Protein AF-A0A7C5QXK1-F1 (afdb_monomer)

Secondary structure (DSSP, 8-state):
-------EEEE-TTSS-EEEEEEEEEEEEETTEEEEEETTTTEEEEESSHHHHHHHHHHHHHHHHHHHHHTT-HHHHHHHTT-EEETTTTEEEPPPHHHHHHH-HHHHHHHHH--EEEEEEEEEE--

Nearest PDB structures (foldseek):
  3k6q-assembly2_D  TM=8.495E-01  e=2.360E-01  Syntrophomonas wolfei subsp. wolfei str. Goettingen G311
  2yzt-assembly1_A-2  TM=7.153E-01  e=4.498E+00  Thermus thermophilus HB8

Mean predicted aligned error: 6.18 Å

Radius of gyration: 14.65 Å; Cα contacts (8 Å, |Δi|>4): 224; chains: 1; bounding box: 37×25×41 Å

Foldseek 3Di:
DDPQPWWKKAADPLLQKIKIWFQKWKWFDDPQKIWTAGLLLRFIAIDNDPVRRVVRRLVVVQVVSVVCSVVVNVVVSSVVSQWDQDPVPNMTTHDGPVVSCVVDPVSVCCVPPTDIDMDGDIHIRHD

pLDDT: mean 84.32, std 12.96, range [32.75, 97.69]

Structure (mmCIF, N/CA/C/O backbone):
data_AF-A0A7C5QXK1-F1
#
_entry.id   AF-A0A7C5QXK1-F1
#
loop_
_atom_site.group_PDB
_atom_site.id
_atom_site.type_symbol
_atom_site.label_atom_id
_atom_site.label_alt_id
_atom_site.label_comp_id
_atom_site.label_asym_id
_atom_site.label_entity_id
_atom_site.label_seq_id
_atom_site.pdbx_PDB_ins_code
_atom_site.Cartn_x
_atom_site.Cartn_y
_atom_site.Cartn_z
_atom_site.occupancy
_atom_site.B_iso_or_equiv
_atom_site.auth_seq_id
_atom_site.auth_comp_id
_atom_site.auth_asym_id
_atom_site.auth_atom_id
_atom_site.pdbx_PDB_model_num
ATOM 1 N N . MET A 1 1 ? 18.975 12.950 1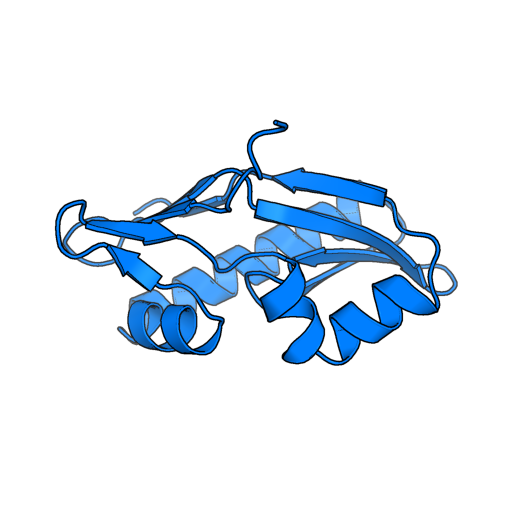1.756 1.00 33.84 1 MET A N 1
ATOM 2 C CA . MET A 1 1 ? 17.856 12.014 12.005 1.00 33.84 1 MET A CA 1
ATOM 3 C C . MET A 1 1 ? 16.851 12.197 10.869 1.00 33.84 1 MET A C 1
ATOM 5 O O . MET A 1 1 ? 16.187 13.223 10.832 1.00 33.84 1 MET A O 1
ATOM 9 N N . ARG A 1 2 ? 16.831 11.320 9.854 1.00 32.75 2 ARG A N 1
ATOM 10 C CA . ARG A 1 2 ? 15.858 11.445 8.750 1.00 32.75 2 ARG A CA 1
ATOM 11 C C . ARG A 1 2 ? 14.501 10.961 9.273 1.00 32.75 2 ARG A C 1
ATOM 13 O O . ARG A 1 2 ? 14.465 9.855 9.811 1.00 32.75 2 ARG A O 1
ATOM 20 N N . PRO A 1 3 ? 13.410 11.736 9.170 1.00 38.06 3 PRO A N 1
ATOM 21 C CA . PRO A 1 3 ? 12.104 11.236 9.557 1.00 38.06 3 PRO A CA 1
ATOM 22 C C . PRO A 1 3 ? 11.768 10.074 8.620 1.00 38.06 3 PRO A C 1
ATOM 24 O O . PRO A 1 3 ? 11.613 10.255 7.415 1.00 38.06 3 PRO A O 1
ATOM 27 N N . THR A 1 4 ? 11.708 8.859 9.159 1.00 47.50 4 THR A N 1
ATOM 28 C CA . THR A 1 4 ? 11.075 7.721 8.489 1.00 47.50 4 THR A CA 1
ATOM 29 C C . THR A 1 4 ? 9.655 8.145 8.140 1.00 47.50 4 THR A C 1
ATOM 31 O O . THR A 1 4 ? 8.812 8.243 9.032 1.00 47.50 4 THR A O 1
ATOM 34 N N . LEU A 1 5 ? 9.403 8.456 6.867 1.00 51.34 5 LEU A N 1
ATOM 35 C CA . LEU A 1 5 ? 8.061 8.676 6.341 1.00 51.34 5 LEU A CA 1
ATOM 36 C C . LEU A 1 5 ? 7.277 7.380 6.546 1.00 51.34 5 LEU A C 1
ATOM 38 O O . LEU A 1 5 ? 7.456 6.407 5.817 1.00 51.34 5 LEU A O 1
ATOM 42 N N . LYS A 1 6 ? 6.472 7.352 7.608 1.00 71.56 6 LYS A N 1
ATOM 43 C CA . LYS A 1 6 ? 5.549 6.257 7.886 1.00 71.56 6 LYS A CA 1
ATOM 44 C C . LYS A 1 6 ? 4.309 6.482 7.036 1.00 71.56 6 LYS A C 1
ATOM 46 O O . LYS A 1 6 ? 3.704 7.553 7.123 1.00 71.56 6 LYS A O 1
ATOM 51 N N . ALA A 1 7 ? 3.937 5.479 6.243 1.00 83.69 7 ALA A N 1
ATOM 52 C CA . ALA A 1 7 ? 2.646 5.468 5.575 1.00 83.69 7 ALA A CA 1
ATOM 53 C C . ALA A 1 7 ? 1.550 5.645 6.632 1.00 83.69 7 ALA A C 1
ATOM 55 O O . ALA A 1 7 ? 1.619 5.078 7.732 1.00 83.69 7 ALA A O 1
ATOM 56 N N . SER A 1 8 ? 0.580 6.502 6.341 1.00 86.81 8 SER A N 1
ATOM 57 C CA . SER A 1 8 ? -0.435 6.865 7.321 1.00 86.81 8 SER A CA 1
ATOM 58 C C . SER A 1 8 ? -1.751 7.161 6.637 1.00 86.81 8 SER A C 1
ATOM 60 O O . SER A 1 8 ? -1.743 7.695 5.537 1.00 86.81 8 SER A O 1
ATOM 62 N N . GLY A 1 9 ? -2.870 6.863 7.284 1.00 87.12 9 GLY A N 1
ATOM 63 C CA . GLY A 1 9 ? -4.173 7.151 6.705 1.00 87.12 9 GLY A CA 1
ATOM 64 C C . GLY A 1 9 ? -5.274 7.346 7.723 1.00 87.12 9 GLY A C 1
ATOM 65 O O . GLY A 1 9 ? -5.087 7.153 8.925 1.00 87.12 9 GLY A O 1
ATOM 66 N N . ASN A 1 10 ? -6.426 7.770 7.235 1.00 86.56 10 ASN A N 1
ATOM 67 C CA . ASN A 1 10 ? -7.655 7.909 7.993 1.00 86.56 10 ASN A CA 1
ATOM 68 C C . ASN A 1 10 ? -8.796 7.212 7.250 1.00 86.56 10 ASN A C 1
ATOM 70 O O . ASN A 1 10 ? -8.782 7.086 6.029 1.00 86.56 10 ASN A O 1
ATOM 74 N N . ILE A 1 11 ? -9.775 6.754 8.022 1.00 83.62 11 ILE A N 1
ATOM 75 C CA . ILE A 1 11 ? -11.037 6.221 7.515 1.00 83.62 11 ILE A CA 1
ATOM 76 C C . ILE A 1 11 ? -12.128 7.057 8.180 1.00 83.62 11 ILE A C 1
ATOM 78 O O . ILE A 1 11 ? -12.109 7.234 9.405 1.00 83.62 11 ILE A O 1
ATOM 82 N N . 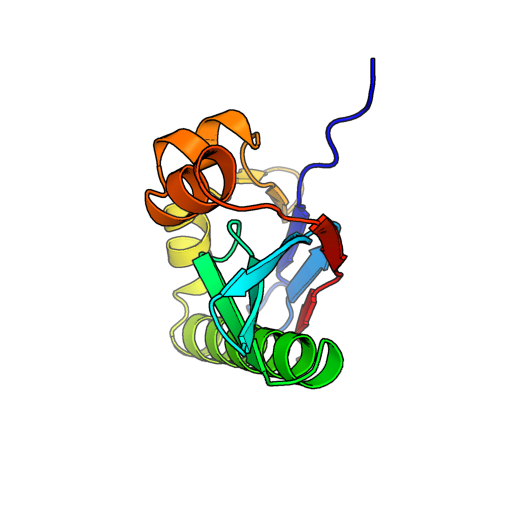GLN A 1 12 ? -13.041 7.623 7.392 1.00 78.62 12 GLN A N 1
ATOM 83 C CA . GLN A 1 12 ? -14.134 8.427 7.939 1.00 78.62 12 GLN A CA 1
ATOM 84 C C . GLN A 1 12 ? -15.151 7.567 8.699 1.00 78.62 12 GLN A C 1
ATOM 86 O O . GLN A 1 12 ? -15.290 6.364 8.471 1.00 78.62 12 GLN A O 1
ATOM 91 N N . SER A 1 13 ? -15.879 8.195 9.630 1.00 63.38 13 SER A N 1
ATOM 92 C CA . SER A 1 13 ? -16.959 7.518 10.360 1.00 63.38 13 SER A CA 1
ATOM 93 C C . SER A 1 13 ? -18.059 7.109 9.382 1.00 63.38 13 SER A C 1
ATOM 95 O O . SER A 1 13 ? -18.611 7.958 8.696 1.00 63.38 13 SER A O 1
ATOM 97 N N . GLY A 1 14 ? -18.328 5.805 9.303 1.00 64.31 14 GLY A N 1
ATOM 98 C CA . GLY A 1 14 ? -19.208 5.198 8.299 1.00 64.31 14 GLY A CA 1
ATOM 99 C C . GLY A 1 14 ? -18.484 4.208 7.385 1.00 64.31 14 GLY A C 1
ATOM 100 O O . GLY A 1 14 ? -19.117 3.285 6.897 1.00 64.31 14 GLY A O 1
ATOM 101 N N . GLY A 1 15 ? -17.158 4.330 7.236 1.00 67.50 15 GLY A N 1
ATOM 102 C CA . GLY A 1 15 ? -16.350 3.402 6.437 1.00 67.50 15 GLY A CA 1
ATOM 103 C C . GLY A 1 15 ? -16.395 3.647 4.928 1.00 67.50 15 GLY A C 1
ATOM 104 O O . GLY A 1 15 ? -15.793 2.873 4.202 1.00 67.50 15 GLY A O 1
ATOM 105 N N . ASN A 1 16 ? -17.056 4.714 4.468 1.00 74.94 16 ASN A N 1
ATOM 106 C CA . ASN A 1 16 ? -17.274 4.968 3.038 1.00 74.94 16 ASN A CA 1
ATOM 107 C C . ASN A 1 16 ? -16.138 5.760 2.377 1.00 74.94 16 ASN A C 1
ATOM 109 O O . ASN A 1 16 ? -16.045 5.780 1.164 1.00 74.94 16 ASN A O 1
ATOM 113 N N . GLN A 1 17 ? -15.272 6.416 3.154 1.00 83.25 17 GLN A N 1
ATOM 114 C CA . GLN A 1 17 ? -14.155 7.195 2.619 1.00 83.25 17 GLN A CA 1
ATOM 115 C C . GLN A 1 17 ? -12.866 6.844 3.355 1.00 83.25 17 GLN A C 1
ATOM 117 O O . GLN A 1 17 ? -12.858 6.758 4.592 1.00 83.25 17 GLN A O 1
ATOM 122 N N . ALA A 1 18 ? -11.765 6.709 2.616 1.00 86.38 18 ALA A N 1
ATOM 123 C CA . ALA A 1 18 ? -10.444 6.539 3.203 1.00 86.38 18 ALA A CA 1
ATOM 124 C C . ALA A 1 18 ? -9.364 7.307 2.442 1.00 86.38 18 ALA A C 1
ATOM 126 O O . ALA A 1 18 ? -9.361 7.356 1.216 1.00 86.38 18 ALA A O 1
ATOM 127 N N . ASN A 1 19 ? -8.428 7.892 3.186 1.00 90.56 19 ASN A N 1
ATOM 128 C CA . ASN A 1 19 ? -7.301 8.632 2.627 1.00 90.56 19 ASN A CA 1
ATOM 129 C C . ASN A 1 19 ? -6.010 8.133 3.262 1.00 90.56 19 ASN A C 1
ATOM 131 O O . ASN A 1 19 ? -5.898 8.109 4.489 1.00 90.56 19 ASN A O 1
ATOM 135 N N . PHE A 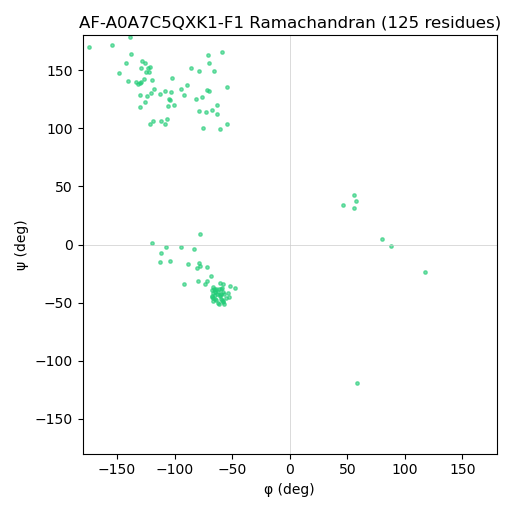1 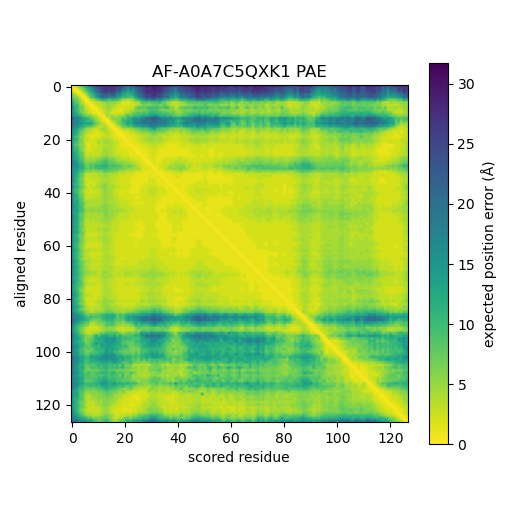20 ? -5.030 7.777 2.440 1.00 90.50 20 PHE A N 1
ATOM 136 C CA . PHE A 1 20 ? -3.705 7.365 2.869 1.00 90.50 20 PHE A CA 1
ATOM 137 C C . PHE A 1 20 ? -2.620 8.143 2.131 1.00 90.50 20 PHE A C 1
ATOM 139 O O . PHE A 1 20 ? -2.678 8.387 0.929 1.00 90.50 20 PHE A O 1
ATOM 146 N N . GLU A 1 21 ? -1.588 8.503 2.876 1.00 89.44 21 GLU A N 1
ATOM 147 C CA . GLU A 1 21 ? -0.472 9.319 2.433 1.00 89.44 21 GLU A CA 1
ATOM 148 C C . GLU A 1 21 ? 0.837 8.555 2.600 1.00 89.44 21 GLU A C 1
ATO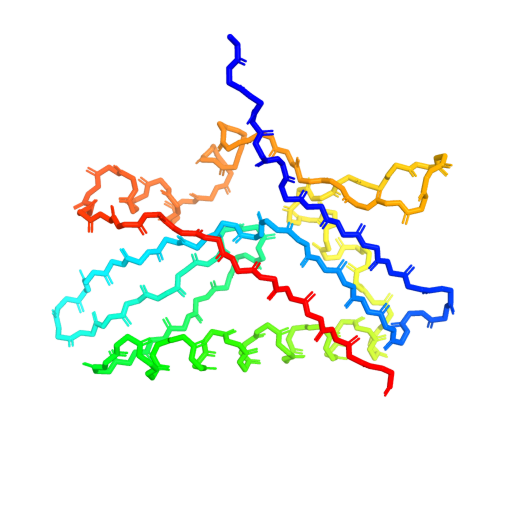M 150 O O . GLU A 1 21 ? 0.993 7.733 3.512 1.00 89.44 21 GLU A O 1
ATOM 155 N N . ASN A 1 22 ? 1.812 8.905 1.759 1.00 88.81 22 ASN A N 1
ATOM 156 C CA . ASN A 1 22 ? 3.162 8.347 1.790 1.00 88.81 22 ASN A CA 1
ATOM 157 C C . ASN A 1 22 ? 3.182 6.818 1.643 1.00 88.81 22 ASN A C 1
ATOM 159 O O . ASN A 1 22 ? 3.991 6.148 2.285 1.00 88.81 22 ASN A O 1
ATOM 163 N N . ILE A 1 23 ? 2.295 6.269 0.804 1.00 90.94 23 ILE A N 1
ATOM 164 C CA . ILE A 1 23 ? 2.275 4.841 0.485 1.00 90.94 23 ILE A CA 1
ATOM 165 C C . ILE A 1 23 ? 3.544 4.519 -0.308 1.00 90.94 23 ILE A C 1
ATOM 167 O O . ILE A 1 23 ? 3.710 5.071 -1.398 1.00 90.94 23 ILE A O 1
ATOM 171 N N . PRO A 1 24 ? 4.462 3.685 0.213 1.00 90.75 24 PRO A N 1
ATOM 172 C CA . PRO A 1 24 ? 5.670 3.323 -0.507 1.00 90.75 24 PRO A CA 1
ATOM 173 C C . PRO A 1 24 ? 5.314 2.391 -1.663 1.00 90.75 24 PRO A C 1
ATOM 175 O O . PRO A 1 24 ? 4.582 1.420 -1.472 1.00 90.75 24 PRO A O 1
ATOM 178 N N . ILE A 1 25 ? 5.864 2.692 -2.834 1.00 92.75 25 ILE A N 1
ATOM 179 C CA . ILE A 1 25 ? 5.757 1.886 -4.046 1.00 92.75 25 ILE A CA 1
ATOM 180 C C . ILE A 1 25 ? 7.165 1.486 -4.478 1.00 92.75 25 ILE A C 1
ATOM 182 O O . ILE A 1 25 ? 8.054 2.338 -4.565 1.00 92.75 25 ILE A O 1
ATOM 186 N N . PHE A 1 26 ? 7.347 0.200 -4.735 1.00 92.38 26 PHE A N 1
ATOM 187 C CA . PHE A 1 26 ? 8.548 -0.394 -5.297 1.00 92.38 26 PHE A CA 1
ATOM 188 C C . PHE A 1 26 ? 8.278 -0.631 -6.777 1.00 92.38 26 PHE A C 1
ATOM 190 O O . PHE A 1 26 ? 7.316 -1.307 -7.130 1.00 92.38 26 PHE A O 1
ATOM 197 N N . VAL A 1 27 ? 9.083 -0.002 -7.624 1.00 94.44 27 VAL A N 1
ATOM 198 C CA . VAL A 1 27 ? 9.016 -0.136 -9.075 1.00 94.44 27 VAL A CA 1
ATOM 199 C C . VAL A 1 27 ? 10.188 -0.993 -9.508 1.00 94.44 27 VAL A C 1
ATOM 201 O O . VAL A 1 27 ? 11.331 -0.607 -9.263 1.00 94.44 27 VAL A O 1
ATOM 204 N N . LEU A 1 28 ? 9.911 -2.129 -10.130 1.00 93.81 28 LEU A N 1
ATOM 205 C CA . LEU A 1 28 ? 10.929 -3.048 -10.627 1.00 93.81 28 LEU A CA 1
ATOM 206 C C . LEU A 1 28 ? 10.551 -3.569 -12.015 1.00 93.81 28 LEU A C 1
ATOM 208 O O . LEU A 1 28 ? 9.404 -3.441 -12.446 1.00 93.81 28 LEU A O 1
ATOM 212 N N . GLN A 1 29 ? 11.535 -4.132 -12.708 1.00 93.12 29 GLN A N 1
ATOM 213 C CA . GLN A 1 29 ? 11.354 -4.796 -13.991 1.00 93.12 29 GLN A CA 1
ATOM 214 C C . GLN A 1 29 ? 11.416 -6.310 -13.769 1.00 93.12 29 GLN A C 1
ATOM 216 O O . GLN A 1 29 ? 12.418 -6.814 -13.268 1.00 93.12 29 GLN A O 1
ATOM 221 N N . GLU A 1 30 ? 10.378 -7.032 -14.184 1.00 88.44 30 GLU A N 1
ATOM 222 C CA . GLU A 1 30 ? 10.363 -8.496 -14.218 1.00 88.44 30 GLU A CA 1
ATOM 223 C C . GLU A 1 30 ? 10.160 -8.951 -15.669 1.00 88.44 30 GLU A C 1
ATOM 225 O O . GLU A 1 30 ? 9.084 -8.807 -16.256 1.00 88.44 30 GLU A O 1
ATOM 230 N N . GLY A 1 31 ? 11.227 -9.454 -16.297 1.00 89.06 31 GLY A N 1
ATOM 231 C CA . GLY A 1 31 ? 11.223 -9.767 -17.727 1.00 89.06 31 GLY A CA 1
ATOM 232 C C . GLY A 1 31 ? 10.890 -8.533 -18.574 1.00 89.06 31 GLY A C 1
ATOM 233 O O . GLY A 1 31 ? 11.596 -7.527 -18.525 1.00 89.06 31 GLY A O 1
ATOM 234 N N . ASN A 1 32 ? 9.795 -8.595 -19.335 1.00 91.12 32 ASN A N 1
ATOM 235 C CA . ASN A 1 32 ? 9.328 -7.484 -20.177 1.00 91.12 32 ASN A CA 1
ATOM 236 C C . ASN A 1 32 ? 8.279 -6.590 -19.491 1.00 91.12 32 ASN A C 1
ATOM 238 O O . ASN A 1 32 ? 7.847 -5.609 -20.092 1.00 91.12 32 ASN A O 1
ATOM 242 N N . ALA A 1 33 ? 7.872 -6.907 -18.259 1.00 94.81 33 ALA A N 1
ATOM 243 C CA . ALA A 1 33 ? 6.852 -6.163 -17.533 1.00 94.81 33 ALA A CA 1
ATOM 244 C C . ALA A 1 33 ? 7.466 -5.243 -16.472 1.00 94.81 33 ALA A C 1
ATOM 246 O O . ALA A 1 33 ? 8.428 -5.592 -15.786 1.00 94.81 33 ALA A O 1
ATOM 247 N N . ILE A 1 34 ? 6.855 -4.074 -16.307 1.00 96.38 34 ILE A N 1
ATOM 248 C CA . ILE A 1 34 ? 7.112 -3.164 -15.196 1.00 96.38 34 ILE A CA 1
ATOM 249 C C . ILE A 1 34 ? 6.118 -3.497 -14.091 1.00 96.38 34 ILE A C 1
ATOM 251 O O . ILE A 1 34 ? 4.911 -3.525 -14.333 1.00 96.38 34 ILE A O 1
ATOM 255 N N . ILE A 1 35 ? 6.619 -3.699 -12.875 1.00 96.25 35 ILE A N 1
ATOM 256 C CA . ILE A 1 35 ? 5.819 -3.995 -11.689 1.00 96.25 35 ILE A CA 1
ATOM 257 C C . ILE A 1 35 ? 5.824 -2.785 -10.762 1.00 96.25 35 ILE A C 1
ATOM 259 O O . ILE A 1 35 ? 6.867 -2.214 -10.451 1.00 96.25 35 ILE A O 1
ATOM 263 N N . TYR A 1 36 ? 4.638 -2.406 -10.302 1.00 96.81 36 TYR A N 1
ATOM 264 C CA . TYR A 1 36 ? 4.404 -1.419 -9.257 1.00 96.81 36 TYR A CA 1
ATOM 265 C C . TYR A 1 36 ? 3.851 -2.144 -8.034 1.00 96.81 36 TYR A C 1
ATOM 267 O O . TYR A 1 36 ? 2.688 -2.535 -8.018 1.00 96.81 36 TYR A O 1
ATOM 275 N N . TYR A 1 37 ? 4.661 -2.306 -6.994 1.00 94.56 37 TYR A N 1
ATOM 276 C CA . TYR A 1 37 ? 4.292 -3.051 -5.794 1.00 94.56 37 TYR A CA 1
ATOM 277 C C . TYR A 1 37 ? 4.172 -2.145 -4.566 1.00 94.56 37 TYR A C 1
ATOM 279 O O . TYR A 1 37 ? 5.080 -1.375 -4.246 1.00 94.56 37 TYR A O 1
ATOM 287 N N . SER A 1 38 ? 3.055 -2.246 -3.846 1.00 92.38 38 SER A N 1
ATOM 288 C CA . SER A 1 38 ? 2.839 -1.591 -2.560 1.00 92.38 38 SER A CA 1
ATOM 289 C C . SER A 1 38 ? 2.865 -2.613 -1.421 1.00 92.38 38 SER A C 1
ATOM 291 O O . SER A 1 38 ? 1.860 -3.283 -1.179 1.00 92.38 38 SER A O 1
ATOM 293 N N . PRO A 1 39 ? 3.949 -2.695 -0.633 1.00 89.56 39 PRO A N 1
ATOM 294 C CA . PRO A 1 39 ? 4.033 -3.683 0.439 1.00 89.56 39 PRO A CA 1
ATOM 295 C C . PRO A 1 39 ? 3.116 -3.375 1.620 1.00 89.56 39 PRO A C 1
ATOM 297 O O . PRO A 1 39 ? 2.829 -4.248 2.424 1.00 89.56 39 PRO A O 1
ATOM 300 N N . VAL A 1 40 ? 2.657 -2.127 1.766 1.00 88.38 40 VAL A N 1
ATOM 301 C CA . VAL A 1 40 ? 1.765 -1.757 2.876 1.00 88.38 40 VAL A CA 1
ATOM 302 C C . VAL A 1 40 ? 0.328 -2.208 2.638 1.00 88.38 40 VAL A C 1
ATOM 304 O O . VAL A 1 40 ? -0.447 -2.253 3.589 1.00 88.38 40 VAL A O 1
ATOM 307 N N . PHE A 1 41 ? -0.022 -2.509 1.389 1.00 91.56 41 PHE A N 1
ATOM 308 C CA . PHE A 1 41 ? -1.298 -3.116 1.026 1.00 91.56 41 PHE A CA 1
ATOM 309 C C . PHE A 1 41 ? -1.142 -4.548 0.515 1.00 91.56 41 PHE A C 1
ATOM 311 O O . PHE A 1 41 ? -2.153 -5.218 0.357 1.00 91.56 41 PHE A O 1
ATOM 318 N N . ASP A 1 42 ? 0.096 -5.016 0.317 1.00 91.38 42 ASP A N 1
ATOM 319 C CA . ASP A 1 42 ? 0.415 -6.321 -0.274 1.00 91.38 42 ASP A CA 1
ATOM 320 C C . ASP A 1 42 ? -0.236 -6.486 -1.661 1.00 91.38 42 ASP A C 1
ATOM 322 O O . ASP A 1 42 ? -0.830 -7.509 -1.985 1.00 91.38 42 ASP A O 1
ATOM 326 N N . LEU A 1 43 ? -0.172 -5.421 -2.471 1.00 94.75 43 LEU A N 1
ATOM 327 C CA . LEU A 1 43 ? -0.790 -5.343 -3.799 1.00 94.75 43 LEU A CA 1
ATOM 328 C C . LEU A 1 43 ? 0.234 -4.934 -4.848 1.00 94.75 43 LEU A C 1
ATOM 330 O O . LEU A 1 43 ? 1.064 -4.054 -4.604 1.00 94.75 43 LEU A O 1
ATOM 334 N N . SER A 1 44 ? 0.123 -5.519 -6.035 1.00 95.81 44 SER A N 1
ATOM 335 C CA . SER A 1 44 ? 0.909 -5.157 -7.208 1.00 95.81 44 SER A CA 1
ATOM 336 C C . SER A 1 44 ? 0.017 -4.779 -8.389 1.00 95.81 44 SER A C 1
ATOM 338 O O . SER A 1 44 ? -1.122 -5.225 -8.513 1.00 95.81 44 SER A O 1
ATOM 340 N N . GLY A 1 45 ? 0.555 -3.927 -9.252 1.00 96.88 45 GLY A N 1
ATOM 341 C CA . GLY A 1 45 ? 0.070 -3.681 -10.602 1.00 96.88 45 GLY A CA 1
ATOM 342 C C . GLY A 1 45 ? 1.201 -3.889 -11.595 1.00 96.88 45 GLY A C 1
ATOM 343 O O . GLY A 1 45 ? 2.374 -3.784 -11.234 1.00 96.88 45 GLY A O 1
ATOM 344 N N . TYR A 1 46 ? 0.856 -4.192 -12.838 1.00 97.00 46 TYR A N 1
ATOM 345 C CA . TYR A 1 46 ? 1.828 -4.514 -13.878 1.00 97.00 46 TYR A CA 1
ATOM 346 C C . TYR A 1 46 ? 1.416 -3.942 -15.233 1.00 97.00 46 TYR A C 1
ATOM 348 O O . TYR A 1 46 ? 0.238 -3.680 -15.479 1.00 97.00 46 TYR A O 1
ATOM 356 N N . GLY A 1 47 ? 2.395 -3.733 -16.108 1.00 96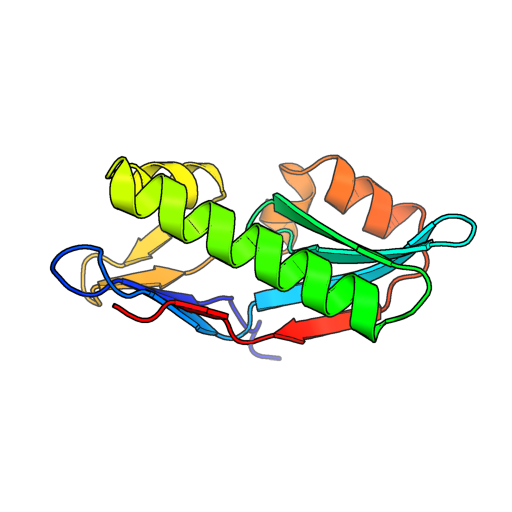.94 47 GLY A N 1
ATOM 357 C CA . GLY A 1 47 ? 2.165 -3.221 -17.454 1.00 96.94 47 GLY A CA 1
ATOM 358 C C . GLY A 1 47 ? 3.428 -3.206 -18.303 1.00 96.94 47 GLY A C 1
ATOM 359 O O . GLY A 1 47 ? 4.532 -3.399 -17.796 1.00 96.94 47 GLY A O 1
ATOM 360 N N . ASN A 1 48 ? 3.271 -2.947 -19.599 1.00 96.50 48 ASN A N 1
ATOM 361 C CA . ASN A 1 48 ? 4.402 -2.782 -20.518 1.00 96.50 48 ASN A CA 1
ATOM 362 C C . ASN A 1 48 ? 5.028 -1.384 -20.396 1.00 96.50 48 ASN A C 1
ATOM 364 O O . ASN A 1 48 ? 6.135 -1.142 -20.869 1.00 96.50 48 ASN A O 1
ATOM 368 N N . THR A 1 49 ? 4.311 -0.450 -19.765 1.00 95.94 49 THR A N 1
ATOM 369 C CA . THR A 1 49 ? 4.782 0.900 -19.451 1.00 95.94 49 THR A CA 1
ATOM 370 C C . THR A 1 49 ? 4.571 1.210 -17.972 1.00 95.94 49 THR A C 1
ATOM 372 O O . THR A 1 49 ? 3.705 0.630 -17.314 1.00 95.94 49 THR A O 1
ATOM 375 N N . GLU A 1 50 ? 5.324 2.176 -17.440 1.00 94.75 50 GLU A N 1
ATOM 376 C CA . GLU A 1 50 ? 5.131 2.628 -16.057 1.00 94.75 50 GLU A CA 1
ATOM 377 C C . GLU A 1 50 ? 3.712 3.144 -15.805 1.00 94.75 50 GLU A C 1
ATOM 379 O O . GLU A 1 50 ? 3.173 2.960 -14.716 1.00 94.75 50 GLU A O 1
ATOM 384 N N . ASN A 1 51 ? 3.098 3.777 -16.809 1.00 96.50 51 ASN A N 1
ATOM 385 C CA . ASN A 1 51 ? 1.736 4.280 -16.692 1.00 96.50 51 ASN A CA 1
ATOM 386 C C . ASN A 1 51 ? 0.730 3.128 -16.579 1.00 96.50 51 ASN A C 1
ATOM 388 O O . ASN A 1 51 ? -0.112 3.147 -15.690 1.00 96.50 51 ASN A O 1
ATOM 392 N N . GLU A 1 52 ? 0.857 2.097 -17.417 1.00 97.50 52 GLU A N 1
ATOM 393 C CA . GLU A 1 52 ? 0.010 0.899 -17.329 1.00 97.50 52 GLU A CA 1
ATOM 394 C C . GLU A 1 52 ? 0.153 0.201 -15.972 1.00 97.50 52 GLU A C 1
ATOM 396 O O . GLU A 1 52 ? -0.853 -0.084 -15.324 1.00 97.50 52 GLU A O 1
ATOM 401 N N . ALA A 1 53 ? 1.386 0.000 -15.497 1.00 97.12 53 ALA A N 1
ATOM 402 C CA . ALA A 1 53 ? 1.643 -0.630 -14.203 1.00 97.12 53 ALA A CA 1
ATOM 403 C C . ALA A 1 53 ? 1.076 0.184 -13.030 1.00 97.12 53 ALA A C 1
ATOM 405 O O . ALA A 1 53 ? 0.482 -0.368 -12.100 1.00 97.12 53 ALA A O 1
ATOM 406 N N . ARG A 1 54 ? 1.211 1.513 -13.092 1.00 96.44 54 ARG A N 1
ATOM 407 C CA . ARG A 1 54 ? 0.654 2.434 -12.099 1.00 96.44 54 ARG A CA 1
ATOM 408 C C . ARG A 1 54 ? -0.871 2.391 -12.069 1.00 96.44 54 ARG A C 1
ATOM 410 O O . ARG A 1 54 ? -1.440 2.323 -10.981 1.00 96.44 54 ARG A O 1
ATOM 417 N N . GLU A 1 55 ? -1.528 2.464 -13.224 1.00 97.19 55 GLU A N 1
ATOM 418 C CA . GLU A 1 55 ? -2.992 2.416 -13.294 1.00 97.19 55 GLU A CA 1
ATOM 419 C C . GLU A 1 55 ? -3.522 1.038 -12.881 1.00 97.19 55 GLU A C 1
ATOM 421 O O . GLU A 1 55 ? -4.475 0.961 -12.111 1.00 97.19 55 GLU A O 1
ATOM 426 N N . SER A 1 56 ? -2.841 -0.044 -13.269 1.00 97.69 56 SER A N 1
ATOM 427 C CA . SER A 1 56 ? -3.132 -1.402 -12.793 1.00 97.69 56 SER A CA 1
ATOM 428 C C . SER A 1 56 ? -3.094 -1.490 -11.260 1.00 97.69 56 SER A C 1
ATOM 430 O O . SER A 1 56 ? -4.033 -1.993 -10.638 1.00 97.69 56 SER A O 1
ATOM 432 N N . LEU A 1 57 ? -2.068 -0.909 -10.622 1.00 97.19 57 LEU A N 1
ATOM 433 C CA . LEU A 1 57 ? -1.969 -0.883 -9.161 1.00 97.19 57 LEU A CA 1
ATOM 434 C C . LEU A 1 57 ? -3.098 -0.057 -8.529 1.00 97.19 57 LEU A C 1
ATOM 436 O O . LEU A 1 57 ? -3.640 -0.449 -7.495 1.00 97.19 57 LEU A O 1
ATOM 440 N N . LYS A 1 58 ? -3.458 1.090 -9.118 1.00 95.69 58 LYS A N 1
ATOM 441 C CA . LYS A 1 58 ? -4.575 1.907 -8.621 1.00 95.69 58 LYS A CA 1
ATOM 442 C C . LYS A 1 58 ? -5.886 1.134 -8.651 1.00 95.69 58 LYS A C 1
ATOM 444 O O . LYS A 1 58 ? -6.585 1.144 -7.643 1.00 95.69 58 LYS A O 1
ATOM 449 N N . VAL A 1 59 ? -6.170 0.421 -9.742 1.00 96.25 59 VAL A N 1
ATOM 450 C CA . VAL A 1 59 ? -7.352 -0.445 -9.837 1.00 96.25 59 VAL A CA 1
ATOM 451 C C . VAL A 1 59 ? -7.332 -1.483 -8.717 1.00 96.25 59 VAL A C 1
ATOM 453 O O . VAL A 1 59 ? -8.304 -1.590 -7.977 1.00 96.25 59 VAL A O 1
ATOM 4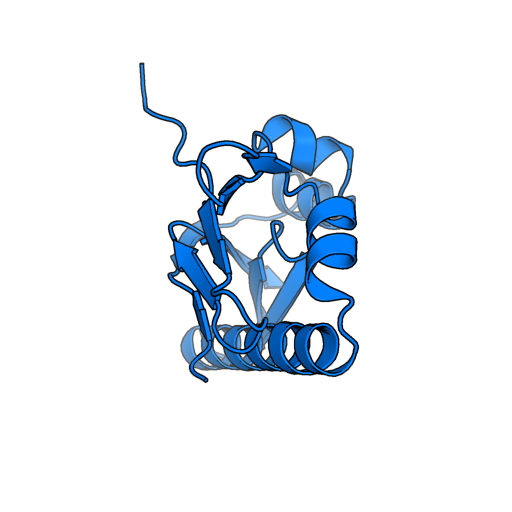56 N N . ALA A 1 60 ? -6.215 -2.187 -8.505 1.00 96.94 60 ALA A N 1
ATOM 457 C CA . ALA A 1 60 ? -6.108 -3.174 -7.426 1.00 96.94 60 ALA A CA 1
ATOM 458 C C . ALA A 1 60 ? -6.367 -2.568 -6.031 1.00 96.94 60 ALA A C 1
ATOM 460 O O . ALA A 1 60 ? -7.057 -3.167 -5.203 1.00 96.94 60 ALA A O 1
ATOM 461 N N . ILE A 1 61 ? -5.851 -1.363 -5.774 1.00 95.00 61 ILE A N 1
ATOM 462 C CA . ILE A 1 61 ? -6.082 -0.626 -4.525 1.00 95.00 61 ILE A CA 1
ATOM 463 C C . ILE A 1 61 ? -7.563 -0.242 -4.382 1.00 95.00 61 ILE A C 1
ATOM 465 O O . ILE A 1 61 ? -8.152 -0.460 -3.322 1.00 95.00 61 ILE A O 1
ATOM 469 N N . GLU A 1 62 ? -8.182 0.306 -5.427 1.00 93.69 62 GLU A N 1
ATOM 470 C CA . GLU A 1 62 ? -9.601 0.677 -5.427 1.00 93.69 62 GLU A CA 1
ATOM 471 C C . GLU A 1 62 ? -10.507 -0.536 -5.189 1.00 93.69 62 GLU A C 1
ATOM 473 O O . GLU A 1 62 ? -11.424 -0.468 -4.368 1.00 93.69 62 GLU A O 1
ATOM 478 N N . GLU A 1 63 ? -10.224 -1.665 -5.842 1.00 94.44 63 GLU A N 1
ATOM 479 C CA . GLU A 1 63 ? -10.910 -2.942 -5.626 1.00 94.44 63 GLU A CA 1
ATOM 480 C C . GLU A 1 63 ? -10.782 -3.422 -4.178 1.00 94.44 63 GLU A C 1
ATOM 482 O O . GLU A 1 63 ? -11.784 -3.774 -3.548 1.00 94.44 63 GLU A O 1
ATOM 487 N N . PHE A 1 64 ? -9.565 -3.392 -3.624 1.00 94.69 64 PHE A N 1
ATOM 488 C CA . PHE A 1 64 ? -9.301 -3.779 -2.240 1.00 94.69 64 PHE A CA 1
ATOM 489 C C . PHE A 1 64 ? -10.133 -2.951 -1.258 1.00 94.69 64 PHE A C 1
ATOM 491 O O . PHE A 1 64 ? -10.836 -3.512 -0.409 1.00 94.69 64 PHE A O 1
ATOM 498 N N . PHE A 1 65 ? -10.100 -1.622 -1.376 1.00 92.75 65 PHE A N 1
ATOM 499 C CA . PHE A 1 65 ? -10.859 -0.752 -0.482 1.00 92.75 65 PHE A CA 1
ATOM 500 C C . PHE A 1 65 ? -12.361 -0.923 -0.677 1.00 92.75 65 PHE A C 1
ATOM 502 O O . PHE A 1 65 ? -13.076 -1.113 0.305 1.00 92.75 65 PHE A O 1
ATOM 509 N N . ARG A 1 66 ? -12.846 -0.948 -1.921 1.00 90.81 66 ARG A N 1
ATOM 510 C CA . ARG A 1 66 ? -14.271 -1.131 -2.204 1.00 90.81 66 ARG A CA 1
ATOM 511 C C . ARG A 1 66 ? -14.797 -2.440 -1.622 1.00 90.81 66 ARG A C 1
ATOM 513 O O . ARG A 1 66 ? -15.812 -2.442 -0.926 1.00 90.81 66 ARG A O 1
ATOM 520 N N . TYR A 1 67 ? -14.104 -3.553 -1.858 1.00 92.69 67 TYR A N 1
ATOM 521 C CA . TYR A 1 67 ? -14.509 -4.858 -1.343 1.00 92.69 67 TYR A CA 1
ATOM 522 C C . TYR A 1 67 ? -14.519 -4.889 0.189 1.00 92.69 67 TYR A C 1
ATOM 524 O O . TYR A 1 67 ? -15.515 -5.278 0.802 1.00 92.69 67 TYR A O 1
ATOM 532 N N . THR A 1 68 ? -13.433 -4.448 0.824 1.00 92.00 68 THR A N 1
ATOM 533 C CA . THR A 1 68 ? -13.280 -4.526 2.284 1.00 92.00 68 THR A CA 1
ATOM 534 C C . THR A 1 68 ? -14.169 -3.535 3.038 1.00 92.00 68 THR A C 1
ATOM 536 O O . THR A 1 68 ? -14.648 -3.858 4.128 1.00 92.00 68 THR A O 1
ATOM 539 N N . MET A 1 69 ? -14.465 -2.364 2.467 1.00 89.88 69 MET A N 1
ATOM 540 C CA . MET A 1 69 ? -15.468 -1.433 2.996 1.00 89.88 69 MET A CA 1
ATOM 541 C C . MET A 1 69 ? -16.873 -2.030 2.896 1.00 89.88 69 MET A C 1
ATOM 543 O O . MET A 1 69 ? -17.576 -2.105 3.906 1.00 89.88 69 MET A O 1
ATOM 547 N N . ASN A 1 70 ? -17.248 -2.562 1.726 1.00 90.12 70 ASN A N 1
ATOM 548 C CA . ASN A 1 70 ? -18.554 -3.198 1.512 1.00 90.12 70 ASN A CA 1
ATOM 549 C C . ASN A 1 70 ? -18.779 -4.391 2.450 1.00 90.12 70 ASN A C 1
ATOM 551 O O . ASN A 1 70 ? -19.883 -4.602 2.954 1.00 90.12 70 ASN A O 1
ATOM 555 N N . LYS A 1 71 ? -17.727 -5.172 2.710 1.00 91.94 71 LYS A N 1
ATOM 556 C CA . LYS A 1 71 ? -17.761 -6.311 3.637 1.00 91.94 71 LYS A CA 1
ATOM 557 C C . LYS A 1 71 ? -17.568 -5.918 5.103 1.00 91.94 71 LYS A C 1
ATOM 559 O O . LYS A 1 71 ? -17.686 -6.785 5.964 1.00 91.94 71 LYS A O 1
ATOM 564 N N . LYS A 1 72 ? -17.308 -4.640 5.407 1.00 89.94 72 LYS A N 1
ATOM 565 C CA . LYS A 1 72 ? -16.985 -4.130 6.753 1.00 89.94 72 LYS A CA 1
ATOM 566 C C . LYS A 1 72 ? -15.775 -4.831 7.395 1.00 89.94 72 LYS A C 1
ATOM 568 O O . LYS A 1 72 ? -15.699 -4.953 8.615 1.00 89.94 72 LYS A O 1
ATOM 573 N N . THR A 1 73 ? -14.819 -5.271 6.579 1.00 91.56 73 THR A N 1
ATOM 574 C CA . THR A 1 73 ? -13.596 -5.975 7.000 1.00 91.56 73 THR A CA 1
ATOM 575 C C . THR A 1 73 ? -12.331 -5.126 6.879 1.00 91.56 73 THR A C 1
ATOM 577 O O . THR A 1 73 ? -11.267 -5.580 7.289 1.00 91.56 73 THR A O 1
ATOM 580 N N . LEU A 1 74 ? -12.426 -3.886 6.380 1.00 90.19 74 LEU A N 1
ATOM 581 C CA . LEU A 1 74 ? -11.262 -3.031 6.115 1.00 90.19 74 LEU A CA 1
ATOM 582 C C . LEU A 1 74 ? -10.325 -2.874 7.321 1.00 90.19 74 LEU A C 1
ATOM 584 O O . LEU A 1 74 ? -9.116 -3.006 7.170 1.00 90.19 74 LEU A O 1
ATOM 588 N N . GLU A 1 75 ? -10.849 -2.628 8.526 1.00 88.81 75 GLU A N 1
ATOM 589 C CA . GLU A 1 75 ? -9.982 -2.478 9.706 1.00 88.81 75 GLU A CA 1
ATOM 590 C C . GLU A 1 75 ? -9.230 -3.772 10.048 1.00 88.81 75 GLU A C 1
ATOM 592 O O . GLU A 1 75 ? -8.055 -3.713 10.407 1.00 88.81 75 GLU A O 1
ATOM 597 N N . ALA A 1 76 ? -9.889 -4.927 9.907 1.00 90.00 76 ALA A N 1
ATOM 598 C CA . ALA A 1 76 ? -9.286 -6.229 10.172 1.00 90.00 76 ALA A CA 1
ATOM 599 C C . ALA A 1 76 ? -8.192 -6.556 9.146 1.00 90.00 76 ALA A C 1
ATOM 601 O O . ALA A 1 76 ? -7.096 -6.955 9.538 1.00 90.00 76 ALA A O 1
ATOM 602 N N . GLU A 1 77 ? -8.447 -6.305 7.858 1.00 91.44 77 GLU A N 1
ATOM 603 C CA . GLU A 1 77 ? -7.450 -6.499 6.799 1.00 91.44 77 GLU A CA 1
ATOM 604 C C . GLU A 1 77 ? -6.258 -5.555 6.958 1.00 91.44 77 GLU A C 1
ATOM 606 O O . GLU A 1 77 ? -5.114 -5.992 6.884 1.00 91.44 77 GLU A O 1
ATOM 611 N N . LEU A 1 78 ? -6.493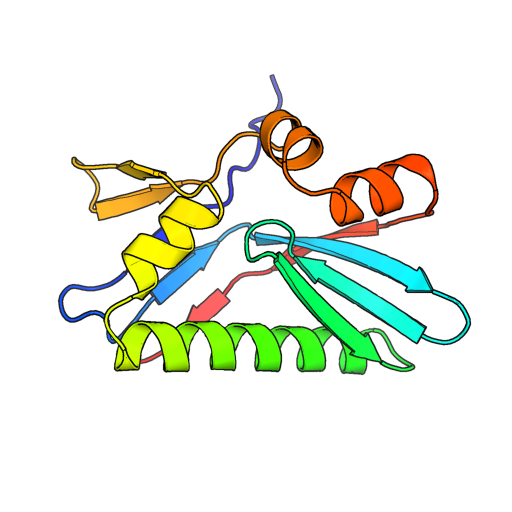 -4.277 7.266 1.00 89.81 78 LEU A N 1
ATOM 612 C CA . LEU A 1 78 ? -5.409 -3.336 7.546 1.00 89.81 78 LEU A CA 1
ATOM 613 C C . LEU A 1 78 ? -4.564 -3.798 8.740 1.00 89.81 78 LEU A C 1
ATOM 615 O O . LEU A 1 78 ? -3.339 -3.752 8.667 1.00 89.81 78 LEU A O 1
ATOM 619 N N . SER A 1 79 ? -5.182 -4.286 9.819 1.00 88.31 79 SER A N 1
ATOM 620 C CA . SER A 1 79 ? -4.439 -4.857 10.951 1.00 88.31 79 SER A CA 1
ATOM 621 C C . SER A 1 79 ? -3.657 -6.119 10.579 1.00 88.31 79 SER A C 1
ATOM 623 O O . SER A 1 79 ? -2.518 -6.257 11.021 1.00 88.31 79 SER A O 1
ATOM 625 N N . ARG A 1 80 ? -4.208 -6.997 9.729 1.00 88.06 80 ARG A N 1
ATOM 626 C CA . ARG A 1 80 ? -3.490 -8.163 9.182 1.00 88.06 80 ARG A CA 1
ATOM 627 C C . ARG A 1 80 ? -2.266 -7.742 8.363 1.00 88.06 80 ARG A C 1
ATOM 629 O O . ARG A 1 80 ? -1.219 -8.366 8.471 1.00 88.06 80 ARG A O 1
ATOM 636 N N . LEU A 1 81 ? -2.387 -6.650 7.610 1.00 87.50 81 LEU A N 1
ATOM 637 C CA . LEU A 1 81 ? -1.318 -6.018 6.829 1.00 87.50 81 LEU A CA 1
ATOM 638 C C . LEU A 1 81 ? -0.355 -5.166 7.685 1.00 87.50 81 LEU A C 1
ATOM 640 O O . LEU A 1 81 ? 0.458 -4.416 7.148 1.00 87.50 81 LEU A O 1
ATOM 644 N N . GLY A 1 82 ? -0.454 -5.224 9.017 1.00 84.88 82 GLY A N 1
ATOM 645 C CA . GLY A 1 82 ? 0.460 -4.549 9.944 1.00 84.88 82 GLY A CA 1
ATOM 646 C C . GLY A 1 82 ? 0.085 -3.111 10.320 1.00 84.88 82 GLY A C 1
ATOM 647 O O . GLY A 1 82 ? 0.757 -2.495 11.153 1.00 84.88 82 GLY A O 1
ATOM 648 N N . TRP A 1 83 ? -1.006 -2.559 9.783 1.00 88.00 83 TRP A N 1
ATOM 649 C CA . TRP A 1 83 ? -1.442 -1.213 10.145 1.00 88.00 83 TRP A CA 1
ATOM 650 C C . TRP A 1 83 ? -1.976 -1.165 11.573 1.00 88.00 83 TRP A C 1
ATOM 652 O O . TRP A 1 83 ? -2.864 -1.915 11.975 1.00 88.00 83 TRP A O 1
ATOM 662 N N . THR A 1 84 ? -1.505 -0.178 12.329 1.00 86.81 84 THR A N 1
ATOM 663 C CA . THR A 1 84 ? -1.945 0.061 13.701 1.00 86.81 84 THR A CA 1
ATOM 664 C C . THR A 1 84 ? -2.873 1.269 13.767 1.00 86.81 84 THR A C 1
ATOM 666 O O . THR A 1 84 ? -2.506 2.382 13.378 1.00 86.81 84 THR A O 1
ATOM 669 N N . LYS A 1 85 ? -4.074 1.078 14.324 1.00 85.12 85 LYS A N 1
ATOM 670 C CA . LYS A 1 85 ? -5.026 2.163 14.600 1.00 85.12 85 LYS A CA 1
ATOM 671 C C . LYS A 1 85 ? -4.633 2.918 15.872 1.00 85.12 85 LYS A C 1
ATOM 673 O O . LYS A 1 85 ? -4.707 2.399 16.986 1.00 85.12 85 LYS A O 1
ATOM 678 N N . LEU A 1 86 ? -4.274 4.191 15.735 1.00 82.81 86 LEU A N 1
ATOM 679 C CA . LEU A 1 86 ? -4.016 5.087 16.859 1.00 82.81 86 LEU A CA 1
ATOM 680 C C . LEU A 1 86 ? -5.343 5.517 17.49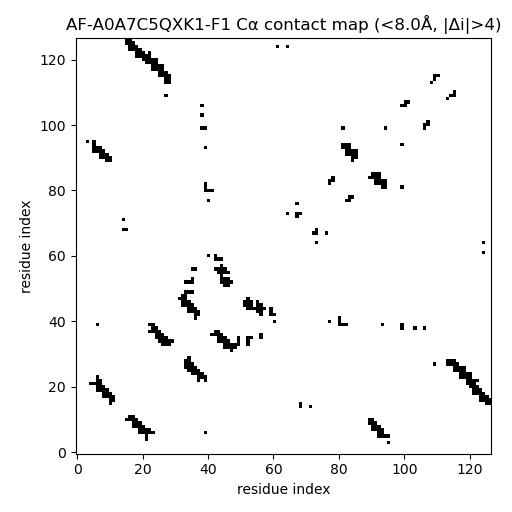4 1.00 82.81 86 LEU A C 1
ATOM 682 O O . LEU A 1 86 ? -6.004 6.444 17.015 1.00 82.81 86 LEU A O 1
ATOM 686 N N . LYS A 1 87 ? -5.702 4.871 18.613 1.00 72.38 87 LYS A N 1
ATOM 687 C CA . LYS A 1 87 ? -6.970 5.074 19.345 1.00 72.38 87 LYS A CA 1
ATOM 688 C C . LYS A 1 87 ? -7.323 6.549 19.587 1.00 72.38 87 LYS A C 1
ATOM 690 O O . LYS A 1 87 ? -8.483 6.922 19.477 1.00 72.38 87 LYS A O 1
ATOM 695 N N . ARG A 1 88 ? -6.328 7.404 19.858 1.00 70.19 88 ARG A N 1
ATOM 696 C CA . ARG A 1 88 ? -6.531 8.836 20.157 1.00 70.19 88 ARG A CA 1
ATOM 697 C C . ARG A 1 88 ? -6.728 9.734 18.931 1.00 70.19 88 ARG A C 1
ATOM 699 O O . ARG A 1 88 ? -7.223 10.840 19.088 1.00 70.19 88 ARG A O 1
ATOM 706 N N . LYS A 1 89 ? -6.309 9.307 17.733 1.00 67.00 89 LYS A N 1
ATOM 707 C CA . LYS A 1 89 ? -6.261 10.170 16.533 1.00 67.00 89 LYS A CA 1
ATOM 708 C C . LYS A 1 89 ? -7.135 9.685 15.373 1.00 67.00 89 LYS A C 1
ATOM 710 O O . LYS A 1 89 ? -7.095 10.306 14.319 1.00 67.00 89 LYS A O 1
ATOM 715 N N . LYS A 1 90 ? -7.875 8.573 15.532 1.00 73.12 90 LYS A N 1
ATOM 716 C CA . LYS A 1 90 ? -8.603 7.889 14.436 1.00 73.12 90 LYS A CA 1
ATOM 717 C C . LYS A 1 90 ? -7.733 7.710 13.173 1.00 73.12 90 LYS A C 1
ATOM 719 O O . LYS A 1 90 ? -8.216 7.794 12.050 1.00 73.12 90 LYS A O 1
ATOM 724 N N . LYS A 1 91 ? -6.429 7.499 13.374 1.00 82.25 91 LYS A N 1
ATOM 725 C CA . LYS A 1 91 ? -5.411 7.466 12.320 1.00 82.25 91 LYS A CA 1
ATOM 726 C C . LYS A 1 91 ? -4.766 6.088 12.285 1.00 82.25 91 LYS A C 1
ATOM 728 O O . LYS A 1 91 ? -4.395 5.577 13.339 1.00 82.25 91 LYS A O 1
ATOM 733 N N . PHE A 1 92 ? -4.611 5.515 11.103 1.00 84.81 92 PHE A N 1
ATOM 734 C CA . PHE A 1 92 ? -3.819 4.317 10.868 1.00 84.81 92 PHE A CA 1
ATOM 735 C C . PHE A 1 92 ? -2.383 4.718 10.552 1.00 84.81 92 PHE A C 1
ATOM 737 O O . PHE A 1 92 ? -2.136 5.679 9.820 1.00 84.81 92 PHE A O 1
ATOM 744 N N . VAL A 1 93 ? -1.431 3.999 11.130 1.00 85.38 93 VAL A N 1
ATOM 745 C CA . VAL A 1 93 ? -0.005 4.139 10.831 1.00 85.38 93 VAL A CA 1
ATOM 746 C C . VAL A 1 93 ? 0.573 2.764 10.564 1.00 85.38 93 VAL A C 1
ATOM 748 O O . VAL A 1 93 ? 0.225 1.808 11.254 1.00 85.38 93 VAL A O 1
ATOM 751 N N . GLN A 1 94 ? 1.441 2.674 9.567 1.00 81.25 94 GLN A N 1
ATOM 752 C CA . GLN A 1 94 ? 2.124 1.429 9.250 1.00 81.25 94 GLN A CA 1
ATOM 753 C C . GLN A 1 94 ? 3.396 1.263 10.100 1.00 81.25 94 GLN A C 1
ATOM 755 O O . GLN A 1 94 ? 4.006 2.250 10.542 1.00 81.25 94 GLN A O 1
ATOM 760 N N . LEU A 1 95 ? 3.771 0.005 10.340 1.00 67.62 95 LEU A N 1
ATOM 761 C CA . LEU A 1 95 ? 5.022 -0.406 10.974 1.00 67.62 95 LEU A CA 1
ATOM 762 C C . LEU A 1 95 ? 6.252 0.090 10.194 1.00 67.62 95 LEU A C 1
ATOM 764 O O . LEU A 1 95 ? 6.161 0.574 9.063 1.00 67.62 95 LEU A O 1
ATOM 768 N N . ALA A 1 96 ? 7.424 0.035 10.831 1.00 66.69 96 ALA A N 1
ATOM 769 C CA . ALA A 1 96 ? 8.665 0.411 10.165 1.00 66.69 96 ALA A CA 1
ATOM 770 C C . ALA A 1 96 ? 8.978 -0.581 9.031 1.00 66.69 96 ALA A C 1
ATOM 772 O O . ALA A 1 96 ? 8.666 -1.764 9.127 1.00 66.69 96 ALA A O 1
ATOM 773 N N . MET A 1 97 ? 9.644 -0.109 7.971 1.00 64.75 97 MET A N 1
ATOM 774 C CA . MET A 1 97 ? 9.996 -0.936 6.804 1.00 64.75 97 MET A CA 1
ATOM 775 C C . MET A 1 97 ? 10.720 -2.236 7.198 1.00 64.75 97 MET A C 1
ATOM 777 O O . MET A 1 97 ? 10.479 -3.280 6.612 1.00 64.75 97 MET A O 1
ATOM 781 N N . THR A 1 98 ? 11.560 -2.194 8.235 1.00 62.31 98 THR A N 1
ATOM 782 C CA . THR A 1 98 ? 12.280 -3.359 8.774 1.00 62.31 98 THR A CA 1
ATOM 783 C C . THR A 1 98 ? 11.367 -4.471 9.283 1.00 62.31 98 THR A C 1
ATOM 785 O O . THR A 1 98 ? 11.726 -5.640 9.181 1.00 62.31 98 THR A O 1
ATOM 788 N N . ASP A 1 99 ? 10.198 -4.126 9.821 1.00 67.12 99 ASP A N 1
ATOM 789 C CA . ASP A 1 99 ? 9.226 -5.106 10.312 1.00 67.12 99 ASP A CA 1
ATOM 790 C C . ASP A 1 99 ? 8.424 -5.704 9.151 1.00 67.12 99 ASP A C 1
ATOM 792 O O . ASP A 1 99 ? 8.074 -6.880 9.177 1.00 67.12 99 ASP A O 1
ATOM 796 N N . MET A 1 100 ? 8.196 -4.919 8.094 1.00 67.94 100 MET A N 1
ATOM 797 C CA . MET A 1 100 ? 7.533 -5.388 6.876 1.00 67.94 100 MET A CA 1
ATOM 798 C C . MET A 1 100 ? 8.375 -6.426 6.127 1.00 67.94 100 MET A C 1
ATOM 800 O O . MET A 1 100 ? 7.847 -7.441 5.687 1.00 67.94 100 MET A O 1
ATOM 804 N N . ILE A 1 101 ? 9.690 -6.212 6.024 1.00 69.12 101 ILE A N 1
ATOM 805 C CA . ILE A 1 101 ? 10.607 -7.133 5.328 1.00 69.12 101 ILE A CA 1
ATOM 806 C C . ILE A 1 101 ? 10.576 -8.532 5.953 1.00 69.12 101 ILE A C 1
ATOM 808 O O . ILE A 1 101 ? 10.610 -9.527 5.240 1.00 69.12 101 ILE A O 1
ATOM 812 N N . LYS A 1 102 ? 10.456 -8.618 7.282 1.00 66.75 102 LYS A N 1
ATOM 813 C CA . LYS A 1 102 ? 10.401 -9.904 7.994 1.00 66.75 102 LYS A CA 1
ATOM 814 C C . LYS A 1 102 ? 9.123 -10.697 7.720 1.00 66.75 102 LYS A C 1
ATOM 816 O O . LYS A 1 102 ? 9.145 -11.916 7.838 1.00 66.75 102 LYS A O 1
ATOM 821 N N . ASN A 1 103 ? 8.029 -10.012 7.390 1.00 66.06 103 ASN A N 1
ATOM 822 C CA . ASN A 1 103 ? 6.699 -10.615 7.305 1.00 66.06 103 ASN A CA 1
ATOM 823 C C . ASN A 1 103 ? 6.222 -10.853 5.863 1.00 66.06 103 ASN A C 1
ATOM 825 O O . ASN A 1 103 ? 5.260 -11.590 5.672 1.00 66.06 103 ASN A O 1
ATOM 829 N N . HIS A 1 104 ? 6.877 -10.263 4.855 1.00 72.12 104 HIS A N 1
ATOM 830 C CA . HIS A 1 104 ? 6.476 -10.366 3.448 1.00 72.12 104 HIS A CA 1
ATOM 831 C C . HIS A 1 104 ? 7.601 -10.977 2.603 1.00 72.12 104 HIS A C 1
ATOM 833 O O . HIS A 1 104 ? 8.561 -10.292 2.247 1.00 72.12 104 HIS A O 1
ATOM 839 N N . ALA A 1 105 ? 7.459 -12.259 2.242 1.00 74.00 105 ALA A N 1
ATOM 840 C CA . ALA A 1 105 ? 8.453 -12.996 1.455 1.00 74.00 105 ALA A CA 1
ATOM 841 C C . ALA A 1 105 ? 8.764 -12.314 0.108 1.00 74.00 105 ALA A C 1
ATOM 843 O O . ALA A 1 105 ? 9.931 -12.148 -0.230 1.00 74.00 105 ALA A O 1
ATOM 844 N N . TYR A 1 106 ? 7.739 -11.820 -0.596 1.00 78.94 106 TYR A N 1
ATOM 845 C CA . TYR A 1 106 ? 7.919 -11.120 -1.873 1.00 78.94 106 TYR A CA 1
ATOM 846 C C . TYR A 1 106 ? 8.658 -9.779 -1.722 1.00 78.94 106 TYR A C 1
ATOM 848 O O . TYR A 1 106 ? 9.508 -9.434 -2.533 1.00 78.94 106 TYR A O 1
ATOM 856 N N . LEU A 1 107 ? 8.422 -9.039 -0.629 1.00 76.56 107 LEU A N 1
ATOM 857 C CA . LEU A 1 107 ? 9.196 -7.823 -0.344 1.00 76.56 107 LEU A CA 1
ATOM 858 C C . LEU A 1 107 ? 10.672 -8.148 -0.067 1.00 76.56 107 LEU A C 1
ATOM 860 O O . LEU A 1 107 ? 11.547 -7.384 -0.465 1.00 76.56 107 LEU A O 1
ATOM 864 N N . SER A 1 108 ? 10.943 -9.258 0.624 1.00 79.75 108 SER A N 1
ATOM 865 C CA . SER A 1 108 ? 12.308 -9.732 0.859 1.00 79.75 108 SER A CA 1
ATOM 866 C C . SER A 1 108 ? 13.004 -10.089 -0.456 1.00 79.75 108 SER A C 1
ATOM 868 O O . SER A 1 108 ? 14.154 -9.712 -0.651 1.00 79.75 108 SER A O 1
ATOM 870 N N . GLU A 1 109 ? 12.310 -10.763 -1.371 1.00 80.81 109 GLU A N 1
ATOM 871 C CA . GLU A 1 109 ? 12.828 -11.095 -2.701 1.00 80.81 109 GLU A CA 1
ATOM 872 C C . GLU A 1 109 ? 13.165 -9.834 -3.508 1.00 80.81 109 GLU A C 1
ATOM 874 O O . GLU A 1 109 ? 14.303 -9.679 -3.936 1.00 80.81 109 GLU A O 1
ATOM 879 N N . ILE A 1 110 ? 12.236 -8.873 -3.606 1.00 80.00 110 ILE A N 1
ATOM 880 C CA . ILE A 1 110 ? 12.466 -7.589 -4.296 1.00 80.00 110 ILE A CA 1
ATOM 881 C C . ILE A 1 110 ? 13.716 -6.880 -3.770 1.00 80.00 110 ILE A C 1
ATOM 883 O O . ILE A 1 110 ? 14.483 -6.316 -4.541 1.00 80.00 110 ILE A O 1
ATOM 887 N N . ILE A 1 111 ? 13.923 -6.884 -2.453 1.00 79.75 111 ILE A N 1
ATOM 888 C CA . ILE A 1 111 ? 15.043 -6.162 -1.842 1.00 79.75 111 ILE A CA 1
ATOM 889 C C . ILE A 1 111 ? 16.387 -6.848 -2.092 1.00 79.75 111 ILE A C 1
ATOM 891 O O . ILE A 1 111 ? 17.396 -6.151 -2.188 1.00 79.75 111 ILE A O 1
ATOM 895 N N . ASN A 1 112 ? 16.410 -8.179 -2.144 1.00 79.06 112 ASN A N 1
ATOM 896 C CA . ASN A 1 112 ? 17.652 -8.940 -2.259 1.00 79.06 112 ASN A CA 1
ATOM 897 C C . ASN A 1 112 ? 18.037 -9.232 -3.714 1.00 79.06 112 ASN A C 1
ATOM 899 O O . ASN A 1 112 ? 19.224 -9.261 -4.020 1.00 79.06 112 ASN A O 1
ATOM 903 N N . GLU A 1 113 ? 17.050 -9.439 -4.587 1.00 82.31 113 GLU A N 1
ATOM 904 C CA . GLU A 1 113 ? 17.254 -10.025 -5.917 1.00 82.31 113 GLU A CA 1
ATOM 905 C C . GLU A 1 113 ? 16.986 -9.045 -7.071 1.00 82.31 113 GLU A C 1
ATOM 907 O O . GLU A 1 113 ? 17.398 -9.310 -8.199 1.00 82.31 113 GLU A O 1
ATOM 912 N N . TYR A 1 114 ? 16.321 -7.909 -6.822 1.00 80.75 114 TYR A N 1
ATOM 913 C CA . TYR A 1 114 ? 15.912 -6.984 -7.882 1.00 80.75 114 TYR A CA 1
ATOM 914 C C . TYR A 1 114 ? 16.514 -5.588 -7.725 1.00 80.75 114 TYR A C 1
ATOM 916 O O . TYR A 1 114 ? 16.546 -5.006 -6.640 1.00 80.75 114 TYR A O 1
ATOM 924 N N . ASP A 1 115 ? 16.879 -4.987 -8.858 1.00 85.38 115 ASP A N 1
ATOM 925 C CA . ASP A 1 115 ? 17.051 -3.542 -8.942 1.00 85.38 115 ASP A CA 1
ATOM 926 C C . ASP A 1 115 ? 15.670 -2.880 -8.909 1.00 85.38 115 ASP A C 1
ATOM 928 O O . ASP A 1 115 ? 14.856 -3.028 -9.824 1.00 85.38 115 ASP A O 1
ATOM 932 N N . PHE A 1 116 ? 15.397 -2.128 -7.844 1.00 88.31 116 PHE A N 1
ATOM 933 C CA . PHE A 1 116 ? 14.124 -1.438 -7.674 1.00 88.31 116 PHE A CA 1
ATOM 934 C C . PHE A 1 116 ? 14.310 0.060 -7.446 1.00 88.31 116 PHE A C 1
ATOM 936 O O . PHE A 1 116 ? 15.247 0.534 -6.799 1.00 88.31 116 PHE A O 1
ATOM 943 N N . ARG A 1 117 ? 13.331 0.833 -7.913 1.00 91.25 117 ARG A N 1
ATOM 944 C CA . ARG A 1 117 ? 13.167 2.243 -7.567 1.00 91.25 117 ARG A CA 1
ATOM 945 C C . ARG A 1 117 ? 12.043 2.392 -6.555 1.00 91.25 117 ARG A C 1
ATOM 947 O O . ARG A 1 117 ? 10.936 1.904 -6.751 1.00 91.25 117 ARG A O 1
ATOM 954 N N . LYS A 1 118 ? 12.304 3.135 -5.481 1.00 88.81 118 LYS A N 1
ATOM 955 C CA . LYS A 1 118 ? 11.282 3.484 -4.493 1.00 88.81 118 LYS A CA 1
ATOM 956 C C . LYS A 1 118 ? 10.666 4.844 -4.801 1.00 88.81 118 LYS A C 1
ATOM 958 O O . LYS A 1 118 ? 11.383 5.824 -4.984 1.00 88.81 118 LYS A O 1
ATOM 963 N N . GLN A 1 119 ? 9.344 4.919 -4.737 1.00 91.44 119 GLN A N 1
ATOM 964 C CA . GLN A 1 119 ? 8.595 6.173 -4.769 1.00 91.44 119 GLN A CA 1
ATOM 965 C C . GLN A 1 119 ? 7.433 6.155 -3.771 1.00 91.44 119 GLN A C 1
ATOM 967 O O . GLN A 1 119 ? 7.229 5.171 -3.057 1.00 91.44 119 GLN A O 1
ATOM 972 N N . THR A 1 120 ? 6.691 7.257 -3.686 1.00 90.00 120 THR A N 1
ATOM 973 C CA . THR A 1 120 ? 5.479 7.349 -2.869 1.00 90.00 120 THR A CA 1
ATOM 974 C C . THR A 1 120 ? 4.272 7.739 -3.707 1.00 90.00 120 THR A C 1
ATOM 976 O O . THR A 1 120 ? 4.384 8.477 -4.685 1.00 90.00 120 THR A O 1
ATOM 979 N N . MET A 1 121 ? 3.102 7.246 -3.307 1.00 89.69 121 MET A N 1
ATOM 980 C CA . MET A 1 121 ? 1.826 7.574 -3.936 1.00 89.69 121 MET A CA 1
ATOM 981 C C . MET A 1 121 ? 0.779 7.914 -2.860 1.00 89.69 121 MET A C 1
ATOM 983 O O . MET A 1 121 ? 0.767 7.277 -1.805 1.00 89.69 121 MET A O 1
ATOM 987 N N . PRO A 1 122 ? -0.078 8.929 -3.056 1.00 90.19 122 PRO A N 1
ATOM 988 C CA . PRO A 1 122 ? -1.278 9.092 -2.242 1.00 90.19 122 PRO A CA 1
ATOM 989 C C . PRO A 1 122 ? -2.376 8.124 -2.707 1.00 90.19 122 PRO A C 1
ATOM 991 O O . PRO A 1 122 ? -2.467 7.807 -3.891 1.00 90.19 122 PRO A O 1
ATOM 994 N N . VAL A 1 123 ? -3.232 7.691 -1.785 1.00 89.31 123 VAL A N 1
ATOM 995 C CA . VAL A 1 123 ? -4.431 6.893 -2.074 1.00 89.31 123 VAL A CA 1
ATOM 996 C C . VAL A 1 123 ? -5.629 7.605 -1.466 1.00 89.31 123 VAL A C 1
ATOM 998 O O . VAL A 1 123 ? -5.652 7.849 -0.262 1.00 89.31 123 VAL A O 1
ATOM 1001 N N . ALA A 1 124 ? -6.621 7.933 -2.286 1.00 88.56 124 ALA A N 1
ATOM 1002 C CA . ALA A 1 124 ? -7.867 8.548 -1.847 1.00 88.56 124 ALA A CA 1
ATOM 1003 C C . ALA A 1 124 ? -9.036 7.760 -2.437 1.00 88.56 124 ALA A C 1
ATOM 1005 O O . ALA A 1 124 ? -9.167 7.667 -3.653 1.00 88.56 124 ALA A O 1
ATOM 1006 N N . ILE A 1 125 ? -9.860 7.191 -1.564 1.00 85.69 125 ILE A N 1
ATOM 1007 C CA . ILE A 1 125 ? -11.069 6.455 -1.921 1.00 85.69 125 ILE A CA 1
ATOM 1008 C C . ILE A 1 125 ? -12.252 7.351 -1.553 1.00 85.69 125 ILE A C 1
ATOM 1010 O O . ILE A 1 125 ? -12.452 7.577 -0.352 1.00 85.69 125 ILE A O 1
ATOM 1014 N N . PRO A 1 126 ? -12.965 7.927 -2.539 1.00 75.94 126 PRO A N 1
ATOM 1015 C CA . PRO A 1 126 ? -14.130 8.773 -2.296 1.00 75.94 126 PRO A CA 1
ATOM 1016 C C . PRO A 1 126 ? -15.330 7.954 -1.796 1.00 75.94 126 PRO A C 1
ATOM 1018 O O . PRO A 1 126 ? -15.337 6.730 -1.913 1.00 75.94 126 PRO A O 1
ATOM 1021 N N . ALA A 1 127 ? -16.305 8.663 -1.218 1.00 67.19 127 ALA A N 1
ATOM 1022 C CA . ALA A 1 127 ? -17.572 8.103 -0.741 1.00 67.19 127 ALA A CA 1
ATOM 1023 C C . ALA A 1 127 ? -18.529 7.725 -1.877 1.00 67.19 127 ALA A C 1
ATOM 1025 O O . ALA A 1 127 ? -18.442 8.363 -2.952 1.00 67.19 127 ALA A O 1
#

Solvent-accessible surface area (backbone atoms only — not comparable to full-atom values): 6980 Å² total; per-residue (Å²): 134,82,80,77,81,56,30,34,30,41,58,46,94,89,54,53,30,38,42,34,39,52,38,54,31,43,37,34,71,58,90,83,33,28,36,31,33,26,75,74,76,73,46,62,11,52,22,83,40,71,65,47,4,48,52,39,27,50,50,49,51,52,50,52,51,54,53,24,39,77,68,72,39,44,70,60,52,40,41,73,54,51,34,44,72,40,85,91,68,66,29,36,36,46,64,58,70,75,61,49,44,77,74,32,72,67,58,39,44,47,69,76,76,44,80,64,49,79,49,70,43,74,47,76,44,74,111

Sequence (127 aa):
MRPTLKASGNIQSGGNQANFENIPIFVLQEGNAIIYYSPVFDLSGYGNTENEARESLKVAIEEFFRYTMNKKTLEAELSRLGWTKLKRKKKFVQLAMTDMIKNHAYLSEIINEYDFRKQTMPVAIPA